Protein AF-A0A7X5VNB2-F1 (afdb_monomer_lite)

Structure (mmCIF, N/CA/C/O backbone):
data_AF-A0A7X5VNB2-F1
#
_entry.id   AF-A0A7X5VNB2-F1
#
loop_
_atom_site.group_PDB
_atom_site.id
_atom_site.type_symbol
_atom_site.label_atom_id
_atom_site.label_alt_id
_atom_site.label_comp_id
_atom_site.label_asym_id
_atom_site.label_entity_id
_atom_site.label_seq_id
_atom_site.pdbx_PDB_ins_code
_atom_site.Cartn_x
_atom_site.Cartn_y
_atom_site.Cartn_z
_atom_site.occupancy
_atom_site.B_iso_or_equiv
_atom_site.auth_seq_id
_atom_site.auth_comp_id
_atom_site.auth_asym_id
_atom_site.auth_atom_id
_atom_site.pdbx_PDB_model_num
ATOM 1 N N . ALA A 1 1 ? 12.049 -4.109 -25.760 1.00 76.75 1 ALA A N 1
ATOM 2 C CA . ALA A 1 1 ? 10.586 -4.071 -25.540 1.00 76.75 1 ALA A CA 1
ATOM 3 C C . ALA A 1 1 ? 10.118 -5.140 -24.548 1.00 76.75 1 ALA A C 1
ATOM 5 O O . ALA A 1 1 ? 9.565 -4.764 -23.527 1.00 76.75 1 ALA A O 1
ATOM 6 N N . LEU A 1 2 ? 10.386 -6.437 -24.775 1.00 88.94 2 LEU A N 1
ATOM 7 C CA . LEU A 1 2 ? 9.888 -7.530 -23.915 1.00 88.94 2 LEU A CA 1
ATOM 8 C C . LEU A 1 2 ? 10.229 -7.369 -22.418 1.00 88.94 2 LEU A C 1
ATOM 10 O O . LEU A 1 2 ? 9.348 -7.490 -21.578 1.00 88.94 2 LEU A O 1
ATOM 14 N N . LEU A 1 3 ? 11.481 -7.033 -22.090 1.00 88.44 3 LEU A N 1
ATOM 15 C CA . LEU A 1 3 ? 11.925 -6.839 -20.700 1.00 88.44 3 LEU A CA 1
ATOM 16 C C . LEU A 1 3 ? 11.187 -5.701 -19.984 1.00 88.44 3 LEU A C 1
ATOM 18 O O . LEU A 1 3 ? 10.827 -5.837 -18.822 1.00 88.44 3 LEU A O 1
ATOM 22 N N . VAL A 1 4 ? 10.920 -4.606 -20.697 1.00 87.19 4 VAL A N 1
ATOM 23 C CA . VAL A 1 4 ? 10.171 -3.461 -20.163 1.00 87.19 4 VAL A CA 1
ATOM 24 C C . VAL A 1 4 ? 8.723 -3.864 -19.889 1.00 87.19 4 VAL A C 1
ATOM 26 O O . VAL A 1 4 ? 8.211 -3.557 -18.823 1.00 87.19 4 VAL A O 1
ATOM 29 N N . GLY A 1 5 ? 8.092 -4.622 -20.791 1.00 88.69 5 GLY A N 1
ATOM 30 C CA . GLY A 1 5 ? 6.741 -5.149 -20.567 1.00 88.69 5 GLY A CA 1
ATOM 31 C C . GLY A 1 5 ? 6.657 -6.138 -19.398 1.00 88.69 5 GLY A C 1
ATOM 32 O O . GLY A 1 5 ? 5.685 -6.119 -18.651 1.00 88.69 5 GLY A O 1
ATOM 33 N N . LEU A 1 6 ? 7.684 -6.971 -19.194 1.00 89.69 6 LEU A N 1
ATOM 34 C CA . LEU A 1 6 ? 7.761 -7.861 -18.029 1.00 89.69 6 LEU A CA 1
ATOM 35 C C . LEU A 1 6 ? 7.920 -7.079 -16.722 1.00 89.69 6 LEU A C 1
ATOM 37 O O . LEU A 1 6 ? 7.250 -7.395 -15.739 1.00 89.69 6 LEU A O 1
ATOM 41 N N . ALA A 1 7 ? 8.783 -6.062 -16.712 1.00 89.75 7 ALA A N 1
ATOM 42 C CA . ALA A 1 7 ? 8.964 -5.191 -15.557 1.00 89.75 7 ALA A CA 1
ATOM 43 C C . ALA A 1 7 ? 7.677 -4.427 -15.219 1.00 89.75 7 ALA A C 1
ATOM 45 O O . ALA A 1 7 ? 7.280 -4.381 -14.056 1.00 89.75 7 ALA A O 1
ATOM 46 N N . ASP A 1 8 ? 6.991 -3.910 -16.238 1.00 88.94 8 ASP A N 1
ATOM 47 C CA . ASP A 1 8 ? 5.717 -3.215 -16.083 1.00 88.94 8 ASP A CA 1
ATOM 48 C C . ASP A 1 8 ? 4.614 -4.137 -15.555 1.00 88.94 8 ASP A C 1
ATOM 50 O O . ASP A 1 8 ? 3.928 -3.805 -14.593 1.00 88.94 8 ASP A O 1
ATOM 54 N N . GLY A 1 9 ? 4.501 -5.347 -16.111 1.00 89.50 9 GLY A N 1
ATOM 55 C CA . GLY A 1 9 ? 3.559 -6.353 -15.627 1.00 89.50 9 GLY A CA 1
ATOM 56 C C . GLY A 1 9 ? 3.829 -6.759 -14.176 1.00 89.50 9 GLY A C 1
ATOM 57 O O . GLY A 1 9 ? 2.891 -6.912 -13.395 1.00 89.50 9 GLY A O 1
ATOM 58 N N . ALA A 1 10 ? 5.098 -6.895 -13.782 1.00 90.88 10 ALA A N 1
ATOM 59 C CA . ALA A 1 10 ? 5.470 -7.159 -12.392 1.00 90.88 10 ALA A CA 1
ATOM 60 C C . ALA A 1 10 ? 5.100 -5.989 -11.466 1.00 90.88 10 ALA A C 1
ATOM 62 O O . ALA A 1 10 ? 4.576 -6.215 -10.376 1.00 90.88 10 ALA A O 1
ATOM 63 N N . TRP A 1 11 ? 5.322 -4.746 -11.905 1.00 90.12 11 TRP A N 1
ATOM 64 C CA . TRP A 1 11 ? 4.915 -3.559 -11.156 1.00 90.12 11 TRP A CA 1
ATOM 65 C C . TRP A 1 11 ? 3.388 -3.486 -11.005 1.00 90.12 11 TRP A C 1
ATOM 67 O O . TRP A 1 11 ? 2.886 -3.354 -9.892 1.00 90.12 11 TRP A O 1
ATOM 77 N N . ALA A 1 12 ? 2.628 -3.693 -12.081 1.00 89.94 12 ALA A N 1
ATOM 78 C CA . ALA A 1 12 ? 1.166 -3.689 -12.044 1.00 89.94 12 ALA A CA 1
ATOM 79 C C . ALA A 1 12 ? 0.587 -4.791 -11.136 1.00 89.94 12 ALA A C 1
ATOM 81 O O . ALA A 1 12 ? -0.376 -4.557 -10.402 1.00 89.94 12 ALA A O 1
ATOM 82 N N . ASN A 1 13 ? 1.190 -5.985 -11.143 1.00 92.62 13 ASN A N 1
ATOM 83 C CA . ASN A 1 13 ? 0.778 -7.088 -10.273 1.00 92.62 13 ASN A CA 1
ATOM 84 C C . ASN A 1 13 ? 1.120 -6.843 -8.799 1.00 92.62 13 ASN A C 1
ATOM 86 O O . ASN A 1 13 ? 0.402 -7.331 -7.929 1.00 92.62 13 ASN A O 1
ATOM 90 N N . SER A 1 14 ? 2.141 -6.036 -8.497 1.00 93.12 14 SER A N 1
ATOM 91 C CA . SER A 1 14 ? 2.536 -5.760 -7.111 1.00 93.12 14 SER A CA 1
ATOM 92 C C . SER A 1 14 ? 1.408 -5.120 -6.287 1.00 93.12 14 SER A C 1
ATOM 94 O O . SER A 1 14 ? 1.244 -5.446 -5.114 1.00 93.12 14 SER A O 1
ATOM 96 N N . ALA A 1 15 ? 0.553 -4.298 -6.907 1.00 93.25 15 ALA A N 1
ATOM 97 C CA . ALA A 1 15 ? -0.621 -3.720 -6.254 1.00 93.25 15 ALA A CA 1
ATOM 98 C C . ALA A 1 15 ? -1.676 -4.777 -5.878 1.00 93.25 15 ALA A C 1
ATOM 100 O O . ALA A 1 15 ? -2.305 -4.676 -4.823 1.00 93.25 15 ALA A O 1
ATOM 101 N N . ARG A 1 16 ? -1.859 -5.799 -6.725 1.00 95.12 16 ARG A N 1
ATOM 102 C CA . ARG A 1 16 ? -2.738 -6.943 -6.439 1.00 95.12 16 ARG A CA 1
ATOM 103 C C . ARG A 1 16 ? -2.174 -7.774 -5.291 1.00 95.12 16 ARG A C 1
ATOM 105 O O . ARG A 1 16 ? -2.902 -8.120 -4.364 1.00 95.12 16 ARG A O 1
ATOM 112 N N . ASP A 1 17 ? -0.876 -8.057 -5.337 1.00 96.19 17 ASP A N 1
ATOM 113 C CA . ASP A 1 17 ? -0.188 -8.828 -4.302 1.00 96.19 17 ASP A CA 1
ATOM 114 C C . ASP A 1 17 ? -0.209 -8.102 -2.952 1.00 96.19 17 ASP A C 1
ATOM 116 O O . ASP A 1 17 ? -0.436 -8.729 -1.916 1.00 96.19 17 ASP A O 1
ATOM 120 N N . ALA A 1 18 ? -0.037 -6.776 -2.956 1.00 96.50 18 ALA A N 1
ATOM 121 C CA . ALA A 1 18 ? -0.170 -5.941 -1.768 1.00 96.50 18 ALA A CA 1
ATOM 122 C C . ALA A 1 18 ? -1.568 -6.060 -1.156 1.00 96.50 18 ALA A C 1
ATOM 124 O O . ALA A 1 18 ? -1.683 -6.383 0.024 1.00 96.50 18 ALA A O 1
ATOM 125 N N . ALA A 1 19 ? -2.620 -5.853 -1.957 1.00 97.06 19 ALA A N 1
ATOM 126 C CA . ALA A 1 19 ? -4.003 -5.943 -1.493 1.00 97.06 19 ALA A CA 1
ATOM 127 C C . ALA A 1 19 ? -4.312 -7.325 -0.899 1.00 97.06 19 ALA A C 1
ATOM 129 O O . ALA A 1 19 ? -4.767 -7.419 0.237 1.00 97.06 19 ALA A O 1
ATOM 130 N N . ASN A 1 20 ? -3.938 -8.404 -1.595 1.00 97.44 20 ASN A N 1
ATOM 131 C CA . ASN A 1 20 ? -4.120 -9.773 -1.107 1.00 97.44 20 ASN A CA 1
ATOM 132 C C . ASN A 1 20 ? -3.436 -10.028 0.243 1.00 97.44 20 ASN A C 1
ATOM 134 O O . ASN A 1 20 ? -4.027 -10.659 1.120 1.00 97.44 20 ASN A O 1
ATOM 138 N N . ARG A 1 21 ? -2.204 -9.537 0.423 1.00 97.69 21 ARG A N 1
ATOM 139 C CA . ARG A 1 21 ? -1.466 -9.675 1.689 1.00 97.69 21 ARG A CA 1
ATOM 140 C C . ARG A 1 21 ? -2.112 -8.861 2.806 1.00 97.69 21 ARG A C 1
ATOM 142 O O . ARG A 1 21 ? -2.327 -9.399 3.885 1.00 97.69 21 ARG A O 1
ATOM 149 N N . ILE A 1 22 ? -2.494 -7.613 2.533 1.00 97.56 22 ILE A N 1
ATOM 150 C CA . ILE A 1 22 ? -3.208 -6.758 3.494 1.00 97.56 22 ILE A CA 1
ATOM 151 C C . ILE A 1 22 ? -4.514 -7.426 3.923 1.00 97.56 22 ILE A C 1
ATOM 153 O O . ILE A 1 22 ? -4.799 -7.528 5.114 1.00 97.56 22 ILE A O 1
ATOM 157 N N . HIS A 1 23 ? -5.299 -7.925 2.974 1.00 97.50 23 HIS A N 1
ATOM 158 C CA . HIS A 1 23 ? -6.540 -8.609 3.290 1.00 97.50 23 HIS A CA 1
ATOM 159 C C . HIS A 1 23 ? -6.295 -9.848 4.151 1.00 97.50 23 HIS A C 1
ATOM 161 O O . HIS A 1 23 ? -6.930 -9.999 5.191 1.00 97.50 23 HIS A O 1
ATOM 167 N N . ALA A 1 24 ? -5.336 -10.701 3.779 1.00 97.50 24 ALA A N 1
ATOM 168 C CA . ALA A 1 24 ? -4.976 -11.874 4.572 1.00 97.50 24 ALA A CA 1
ATOM 169 C C . ALA A 1 24 ? -4.553 -11.508 6.007 1.00 97.50 24 ALA A C 1
ATOM 171 O O . ALA A 1 24 ? -4.974 -12.170 6.955 1.00 97.50 24 ALA A O 1
ATOM 172 N N . ASP A 1 25 ? -3.790 -10.426 6.177 1.00 96.81 25 ASP A N 1
ATOM 173 C CA . ASP A 1 25 ? -3.296 -9.983 7.481 1.00 96.81 25 ASP A CA 1
ATOM 174 C C . ASP A 1 25 ? -4.402 -9.449 8.405 1.00 96.81 25 ASP A C 1
ATOM 176 O O . ASP A 1 25 ? -4.227 -9.468 9.629 1.00 96.81 25 ASP A O 1
ATOM 180 N N . TRP A 1 26 ? -5.517 -8.946 7.859 1.00 96.69 26 TRP A N 1
ATOM 181 C CA . TRP A 1 26 ? -6.512 -8.180 8.626 1.00 96.69 26 TRP A CA 1
ATOM 182 C C . TRP A 1 26 ? -7.947 -8.712 8.581 1.00 96.69 26 TRP A C 1
ATOM 184 O O . TRP A 1 26 ? -8.721 -8.373 9.477 1.00 96.69 26 TRP A O 1
ATOM 194 N N . ARG A 1 27 ? -8.306 -9.574 7.621 1.00 95.12 27 ARG A N 1
ATOM 195 C CA . ARG A 1 27 ? -9.683 -10.077 7.434 1.00 95.12 27 ARG A CA 1
ATOM 196 C C . ARG A 1 27 ? -10.282 -10.735 8.683 1.00 95.12 27 ARG A C 1
ATOM 198 O O . ARG A 1 27 ? -11.463 -10.560 8.954 1.00 95.12 27 ARG A O 1
ATOM 205 N N . ASP A 1 28 ? -9.458 -11.423 9.474 1.00 95.06 28 ASP A N 1
ATOM 206 C CA . ASP A 1 28 ? -9.900 -12.208 10.636 1.00 95.06 28 ASP A CA 1
ATOM 207 C C . ASP A 1 28 ? -9.768 -11.426 11.962 1.00 95.06 28 ASP A C 1
ATOM 209 O O . ASP A 1 28 ? -10.054 -11.947 13.037 1.00 95.06 28 ASP A O 1
ATOM 213 N N . LYS A 1 29 ? -9.330 -10.157 11.909 1.00 94.50 29 LYS A N 1
ATOM 214 C CA . LYS A 1 29 ? -9.058 -9.327 13.098 1.00 94.50 29 LYS A CA 1
ATOM 215 C C . LYS A 1 29 ? -10.222 -8.425 13.514 1.00 94.50 29 LYS A C 1
ATOM 217 O O . LYS A 1 29 ? -10.112 -7.740 14.527 1.00 94.50 29 LYS A O 1
ATOM 222 N N . GLY A 1 30 ? -11.314 -8.398 12.747 1.00 93.00 30 GLY A N 1
ATOM 223 C CA . GLY A 1 30 ? -12.514 -7.619 13.076 1.00 93.00 30 GLY A CA 1
ATOM 224 C C . GLY A 1 30 ? -12.314 -6.097 13.084 1.00 93.00 30 GLY A C 1
ATOM 225 O O . GLY A 1 30 ? -13.083 -5.390 13.727 1.00 93.00 30 GLY A O 1
ATOM 226 N N . VAL A 1 31 ? -11.287 -5.592 12.393 1.00 95.75 31 VAL A N 1
ATOM 227 C CA . VAL A 1 31 ? -10.978 -4.155 12.268 1.00 95.75 31 VAL A CA 1
ATOM 228 C C . VAL A 1 31 ? -11.213 -3.671 10.842 1.00 95.75 31 VAL A C 1
ATOM 230 O O . VAL A 1 31 ? -11.025 -4.430 9.888 1.00 95.75 31 VAL A O 1
ATOM 233 N N . GLN A 1 32 ? -11.589 -2.401 10.671 1.00 96.94 32 GLN A N 1
ATOM 234 C CA . GLN A 1 32 ? -11.691 -1.827 9.334 1.00 96.94 32 GLN A CA 1
ATOM 235 C C . GLN A 1 32 ? -10.294 -1.445 8.839 1.00 96.94 32 GLN A C 1
ATOM 237 O O . GLN A 1 32 ? -9.545 -0.733 9.509 1.00 96.94 32 GLN A O 1
ATOM 242 N N . VAL A 1 33 ? -9.964 -1.883 7.624 1.00 97.69 33 VAL A N 1
ATOM 243 C CA . VAL A 1 33 ? -8.802 -1.364 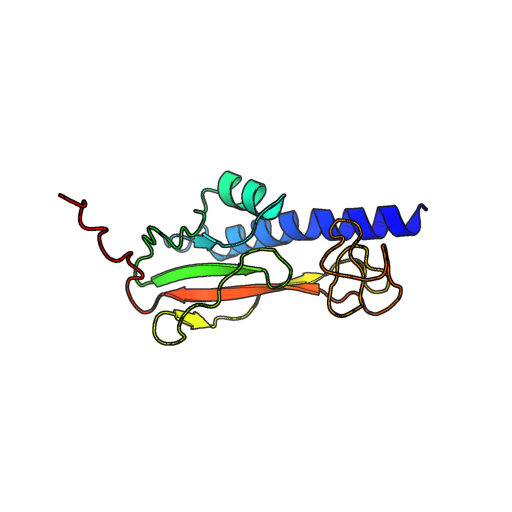6.901 1.00 97.69 33 VAL A CA 1
ATOM 244 C C . VAL A 1 33 ? -9.252 -0.206 6.021 1.00 97.69 33 VAL A C 1
ATOM 246 O O . VAL A 1 33 ? -10.172 -0.336 5.203 1.00 97.69 33 VAL A O 1
ATOM 249 N N . TRP A 1 34 ? -8.585 0.921 6.212 1.00 97.19 34 TRP A N 1
ATOM 250 C CA . TRP A 1 34 ? -8.654 2.119 5.401 1.00 97.19 34 TRP A CA 1
ATOM 251 C C . TRP A 1 34 ? -7.403 2.207 4.536 1.00 97.19 34 TRP A C 1
ATOM 253 O O . TRP A 1 34 ? -6.325 1.786 4.953 1.00 97.19 34 TRP A O 1
ATOM 263 N N . PHE A 1 35 ? -7.506 2.764 3.338 1.00 96.06 35 PHE A N 1
ATOM 264 C CA . PHE A 1 35 ? -6.340 2.891 2.468 1.00 96.06 35 PHE A CA 1
ATOM 265 C C . PHE A 1 35 ? -6.310 4.216 1.716 1.00 96.06 35 PHE A C 1
ATOM 267 O O . PHE A 1 35 ? -7.344 4.783 1.375 1.00 96.06 35 PHE A O 1
ATOM 274 N N . GLN A 1 36 ? -5.104 4.699 1.438 1.00 94.31 36 GLN A N 1
ATOM 275 C CA . GLN A 1 36 ? -4.859 5.731 0.435 1.00 94.31 36 GLN A CA 1
ATOM 276 C C . GLN A 1 36 ? -4.297 5.096 -0.839 1.00 94.31 36 GLN A C 1
ATOM 278 O O . GLN A 1 36 ? -3.872 3.943 -0.841 1.00 94.31 36 GLN A O 1
ATOM 283 N N . GLY A 1 37 ? -4.251 5.876 -1.914 1.00 88.12 37 GLY A N 1
ATOM 284 C CA . GLY A 1 37 ? -3.708 5.453 -3.197 1.00 88.12 37 GLY A CA 1
ATOM 285 C C . GLY A 1 37 ? -4.782 5.118 -4.224 1.00 88.12 37 GLY A C 1
ATOM 286 O O . GLY A 1 37 ? -5.932 4.827 -3.898 1.00 88.12 37 GLY A O 1
ATOM 287 N N . HIS A 1 38 ? -4.374 5.205 -5.484 1.00 85.69 38 HIS A N 1
ATOM 288 C CA . HIS A 1 38 ? -5.242 5.124 -6.653 1.00 85.69 38 HIS A CA 1
ATOM 289 C C . HIS A 1 38 ? -4.882 3.931 -7.558 1.00 85.69 38 HIS A C 1
ATOM 291 O O . HIS A 1 38 ? -4.118 3.040 -7.174 1.00 85.69 38 HIS A O 1
ATOM 297 N N . TRP A 1 39 ? -5.436 3.923 -8.775 1.00 85.06 39 TRP A N 1
ATOM 298 C CA . TRP A 1 39 ? -5.220 2.911 -9.818 1.00 85.06 39 TRP A CA 1
ATOM 299 C C . TRP A 1 39 ? -5.634 1.498 -9.377 1.00 85.06 39 TRP A C 1
ATOM 301 O O . TRP A 1 39 ? -6.644 1.333 -8.694 1.00 85.06 39 TRP A O 1
ATOM 311 N N . GLY A 1 40 ? -4.889 0.468 -9.795 1.00 87.94 40 GLY A N 1
ATOM 312 C CA . GLY A 1 40 ? -5.214 -0.930 -9.512 1.00 87.94 40 GLY A CA 1
ATOM 313 C C . GLY A 1 40 ? -5.304 -1.237 -8.018 1.00 87.94 40 GLY A C 1
ATOM 314 O O . GLY A 1 40 ? -6.190 -1.982 -7.616 1.00 87.94 40 GLY A O 1
ATOM 315 N N . PHE A 1 41 ? -4.463 -0.615 -7.182 1.00 93.81 41 PHE A N 1
ATOM 316 C CA . PHE A 1 41 ? -4.487 -0.839 -5.733 1.00 93.81 41 PHE A CA 1
ATOM 317 C C . PHE A 1 41 ? -5.851 -0.504 -5.121 1.00 93.81 41 PHE A C 1
ATOM 319 O O . PHE A 1 41 ? -6.392 -1.297 -4.353 1.00 93.81 41 PHE A O 1
ATOM 326 N N . GLN A 1 42 ? -6.442 0.627 -5.523 1.00 94.56 42 GLN A N 1
ATOM 327 C CA . GLN A 1 42 ? -7.776 1.017 -5.077 1.00 94.56 42 GLN A CA 1
ATOM 328 C C . GLN A 1 42 ? -8.820 -0.040 -5.454 1.00 94.56 42 GLN A C 1
ATOM 330 O O . GLN A 1 42 ? -9.632 -0.417 -4.614 1.00 94.56 42 GLN A O 1
ATOM 335 N N . TRP A 1 43 ? -8.784 -0.532 -6.694 1.00 94.88 43 TRP A N 1
ATOM 336 C CA . TRP A 1 43 ? -9.736 -1.535 -7.166 1.00 94.88 43 TRP A CA 1
ATOM 337 C C . TRP A 1 43 ? -9.666 -2.823 -6.329 1.00 94.88 43 TRP A C 1
ATOM 339 O O . TRP A 1 43 ? -10.691 -3.250 -5.803 1.00 94.88 43 TRP A O 1
ATOM 349 N N . TYR A 1 44 ? -8.466 -3.380 -6.115 1.00 96.69 44 TYR A N 1
ATOM 350 C CA . TYR A 1 44 ? -8.296 -4.624 -5.348 1.00 96.69 44 TYR A CA 1
ATOM 351 C C . TYR A 1 44 ? -8.676 -4.464 -3.869 1.00 96.69 44 TYR A C 1
ATOM 353 O O . TYR A 1 44 ? -9.323 -5.336 -3.295 1.00 96.69 44 TYR A O 1
ATOM 361 N N . MET A 1 45 ? -8.324 -3.334 -3.248 1.00 97.56 45 MET A N 1
ATOM 362 C CA . MET A 1 45 ? -8.686 -3.070 -1.853 1.00 97.56 45 MET A CA 1
ATOM 363 C C . MET A 1 45 ? -10.206 -2.950 -1.673 1.00 97.56 45 MET A C 1
ATOM 365 O O . MET A 1 45 ? -10.759 -3.489 -0.713 1.00 97.56 45 MET A O 1
ATOM 369 N N . GLN A 1 46 ? -10.897 -2.267 -2.594 1.00 96.69 46 GLN A N 1
ATOM 370 C CA . GLN A 1 46 ? -12.356 -2.125 -2.536 1.00 96.69 46 GLN A CA 1
ATOM 371 C C . GLN A 1 46 ? -13.080 -3.442 -2.821 1.00 96.69 46 GLN A C 1
ATOM 373 O O . GLN A 1 46 ? -14.070 -3.730 -2.151 1.00 96.69 46 GLN A O 1
ATOM 378 N N . GLU A 1 47 ? -12.582 -4.255 -3.758 1.00 97.31 47 GLU A N 1
ATOM 379 C CA . GLU A 1 47 ? -13.113 -5.600 -4.032 1.00 97.31 47 GLU A CA 1
ATOM 380 C C . GLU A 1 47 ? -13.100 -6.481 -2.769 1.00 97.31 47 GLU A C 1
ATOM 382 O O . GLU A 1 47 ? -14.031 -7.242 -2.520 1.00 97.31 47 GLU A O 1
ATOM 387 N N . GLN A 1 48 ? -12.089 -6.307 -1.916 1.00 96.88 48 GLN A N 1
ATOM 388 C CA . GLN A 1 48 ? -11.924 -7.021 -0.646 1.00 96.88 48 GLN A CA 1
ATOM 389 C C . GLN A 1 48 ? -12.668 -6.380 0.542 1.00 96.88 48 GLN A C 1
ATOM 391 O O . GLN A 1 48 ? -12.510 -6.815 1.685 1.00 96.88 48 GLN A O 1
ATOM 396 N N . GLY A 1 49 ? -13.485 -5.349 0.298 1.00 96.50 49 GLY A N 1
ATOM 397 C CA . GLY A 1 49 ? -14.297 -4.677 1.319 1.00 96.50 49 GLY A CA 1
ATOM 398 C C . GLY A 1 49 ? -13.548 -3.637 2.161 1.00 96.50 49 GLY A C 1
ATOM 399 O O . GLY A 1 49 ? -14.087 -3.126 3.149 1.00 96.50 49 GLY A O 1
ATOM 400 N N . HIS A 1 50 ? -12.313 -3.290 1.796 1.00 97.12 50 HIS A N 1
ATOM 401 C CA . HIS A 1 50 ? -11.571 -2.211 2.443 1.00 97.12 50 HIS A CA 1
ATOM 402 C C . HIS A 1 50 ? -12.051 -0.842 1.943 1.00 97.12 50 HIS A C 1
ATOM 404 O O . HIS A 1 50 ? -12.592 -0.707 0.843 1.00 97.12 50 HIS A O 1
ATOM 410 N N . ARG A 1 51 ? -11.890 0.199 2.768 1.00 96.31 51 ARG A N 1
ATOM 411 C CA . ARG A 1 51 ? -12.475 1.521 2.496 1.00 96.31 51 ARG A CA 1
ATOM 412 C C . ARG A 1 51 ? -11.414 2.542 2.094 1.00 96.31 51 ARG A C 1
ATOM 414 O O . ARG A 1 51 ? -10.385 2.628 2.763 1.00 96.31 51 ARG A O 1
ATOM 421 N N . PRO A 1 52 ? -11.648 3.352 1.050 1.00 94.62 52 PRO A N 1
ATOM 422 C CA . PRO A 1 52 ? -10.759 4.463 0.758 1.00 94.62 52 PRO A CA 1
ATOM 423 C C . PRO A 1 52 ? -10.808 5.471 1.910 1.00 94.62 52 PRO A C 1
ATOM 425 O O . PRO A 1 52 ? -11.869 5.764 2.465 1.00 94.62 52 PRO A O 1
ATOM 428 N N . PHE A 1 53 ? -9.650 5.998 2.278 1.00 93.00 53 PHE A N 1
ATOM 429 C CA . PHE A 1 53 ? -9.520 7.066 3.252 1.00 93.00 53 PHE A CA 1
ATOM 430 C C . PHE A 1 53 ? -9.838 8.402 2.577 1.00 93.00 53 PHE A C 1
ATOM 432 O O . PHE A 1 53 ? -9.037 8.921 1.796 1.00 93.00 53 PHE A O 1
ATOM 439 N N . ASP A 1 54 ? -11.006 8.965 2.884 1.00 88.62 54 ASP A N 1
ATOM 440 C CA . ASP A 1 54 ? -11.351 10.324 2.481 1.00 88.62 54 ASP A CA 1
ATOM 441 C C . ASP A 1 54 ? -10.822 11.318 3.518 1.00 88.62 54 ASP A C 1
ATOM 443 O O . ASP A 1 54 ? -11.234 11.316 4.674 1.00 88.62 54 ASP A O 1
ATOM 447 N N . ILE A 1 55 ? -9.906 12.195 3.113 1.00 81.25 55 ILE A N 1
ATOM 448 C CA . ILE A 1 55 ? -9.367 13.222 4.009 1.00 81.25 55 ILE A CA 1
ATOM 449 C C . ILE A 1 55 ? -10.362 14.352 4.307 1.00 81.25 55 ILE A C 1
ATOM 451 O O . ILE A 1 55 ? -10.193 15.081 5.285 1.00 81.25 55 ILE A O 1
ATOM 455 N N . ARG A 1 56 ? -11.376 14.541 3.459 1.00 82.62 56 ARG A N 1
ATOM 456 C CA . ARG A 1 56 ? -12.408 15.569 3.655 1.00 82.62 56 ARG A CA 1
ATOM 457 C C . ARG A 1 56 ? -13.448 15.118 4.667 1.00 82.62 56 ARG A C 1
ATOM 459 O O . ARG A 1 56 ? -13.960 15.953 5.408 1.00 82.62 56 ARG A O 1
ATOM 466 N N . ASP A 1 57 ? -13.699 13.818 4.721 1.00 85.62 57 ASP A N 1
ATOM 467 C CA . ASP A 1 57 ? -14.607 13.199 5.676 1.00 85.62 57 ASP A CA 1
ATOM 468 C C . ASP A 1 57 ? -14.023 11.892 6.242 1.00 85.62 57 ASP A C 1
ATOM 470 O O . ASP A 1 57 ? -14.512 10.799 5.945 1.00 85.62 57 ASP A O 1
ATOM 474 N N . PRO A 1 58 ? -12.935 11.960 7.034 1.00 85.88 58 PRO A N 1
ATOM 475 C CA . PRO A 1 58 ? -12.349 10.760 7.593 1.00 85.88 58 PRO A CA 1
ATOM 476 C C . PRO A 1 58 ? -13.287 10.190 8.653 1.00 85.88 58 PRO A C 1
ATOM 478 O O . PRO A 1 58 ? -13.825 10.909 9.499 1.00 85.88 58 PRO A O 1
ATOM 481 N N . GLN A 1 59 ? -13.489 8.877 8.585 1.00 91.75 59 GLN A N 1
ATOM 482 C CA . GLN A 1 59 ? -14.400 8.142 9.459 1.00 91.75 59 GLN A CA 1
ATOM 483 C C . GLN A 1 59 ? -13.692 6.987 10.186 1.00 91.75 59 GLN A C 1
ATOM 485 O O . GLN A 1 59 ? -14.309 5.967 10.496 1.00 91.75 59 GLN A O 1
ATOM 490 N N . VAL A 1 60 ? -12.402 7.167 10.485 1.00 94.06 60 VAL A N 1
ATOM 491 C CA . VAL A 1 60 ? -11.540 6.137 11.080 1.00 94.06 60 VAL A CA 1
ATOM 492 C C . VAL A 1 60 ? -11.736 6.086 12.59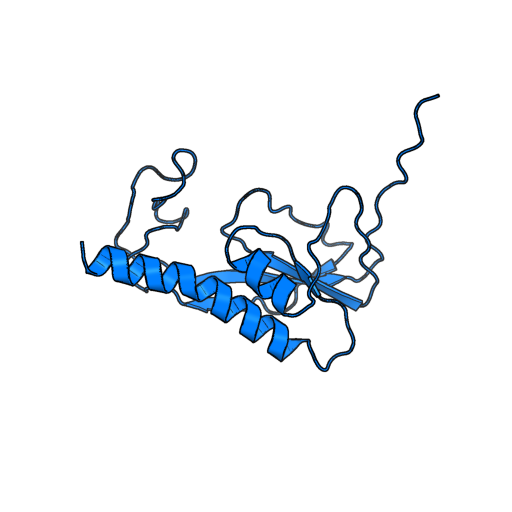1 1.00 94.06 60 VAL A C 1
ATOM 494 O O . VAL A 1 60 ? -11.686 7.117 13.272 1.00 94.06 60 VAL A O 1
ATOM 497 N N . SER A 1 61 ? -11.950 4.884 13.117 1.00 95.44 61 SER A N 1
ATOM 498 C CA . SER A 1 61 ? -12.098 4.643 14.553 1.00 95.44 61 SER A CA 1
ATOM 499 C C . SER A 1 61 ? -10.774 4.181 15.173 1.00 95.44 61 SER A C 1
ATOM 501 O O . SER A 1 61 ? -9.947 3.598 14.474 1.00 95.44 61 SER A O 1
ATOM 503 N N . PRO A 1 62 ? -10.543 4.404 16.480 1.00 95.50 62 PRO A N 1
ATOM 504 C CA . PRO A 1 62 ? -9.392 3.822 17.165 1.00 95.50 62 PRO A CA 1
ATOM 505 C C . PRO A 1 62 ? -9.337 2.304 16.975 1.00 95.50 62 PRO A C 1
ATOM 507 O O . PRO A 1 62 ? -10.360 1.628 17.060 1.00 95.50 62 PRO A O 1
ATOM 510 N N . GLY A 1 63 ? -8.144 1.772 16.727 1.00 95.44 63 GLY A N 1
ATOM 511 C CA . GLY A 1 63 ? -7.908 0.357 16.453 1.00 95.44 63 GLY A CA 1
ATOM 512 C C . GLY A 1 63 ? -8.005 -0.040 14.977 1.00 95.44 63 GLY A C 1
ATOM 513 O O . GLY A 1 63 ? -7.429 -1.072 14.620 1.00 95.44 63 GLY A O 1
ATOM 514 N N . ASP A 1 64 ? -8.643 0.777 14.131 1.00 97.00 64 ASP A N 1
ATOM 515 C CA . ASP A 1 64 ? -8.638 0.588 12.679 1.00 97.00 64 ASP A CA 1
ATOM 516 C C . ASP A 1 64 ? -7.218 0.713 12.109 1.00 97.00 64 ASP A C 1
ATOM 518 O O . ASP A 1 64 ? -6.313 1.302 12.711 1.00 97.00 64 ASP A O 1
ATOM 522 N N . VAL A 1 65 ? -7.031 0.167 10.910 1.00 97.31 65 VAL A N 1
ATOM 523 C CA . VAL A 1 65 ? -5.742 0.164 10.215 1.00 97.31 65 VAL A CA 1
ATOM 524 C C . VAL A 1 65 ? -5.801 1.092 9.019 1.00 97.31 65 VAL A C 1
ATOM 526 O O . VAL A 1 65 ? -6.784 1.083 8.285 1.00 97.31 65 VAL A O 1
ATOM 529 N N . LEU A 1 66 ? -4.740 1.862 8.790 1.00 96.31 66 LEU A N 1
ATOM 530 C CA . LEU A 1 66 ? -4.561 2.638 7.569 1.00 96.31 66 LEU A CA 1
ATOM 531 C C . LEU A 1 66 ? -3.364 2.129 6.775 1.00 96.31 66 LEU A C 1
ATOM 533 O O . LEU A 1 66 ? -2.291 1.925 7.336 1.00 96.31 66 LEU A O 1
ATOM 537 N N . VAL A 1 67 ? -3.529 1.987 5.463 1.00 96.75 67 VAL A N 1
ATOM 538 C CA . VAL A 1 67 ? -2.455 1.590 4.548 1.00 96.75 67 VAL A CA 1
ATOM 539 C C . VAL A 1 67 ? -2.185 2.692 3.528 1.00 96.75 67 VAL A C 1
ATOM 541 O O . VAL A 1 67 ? -3.095 3.145 2.833 1.00 96.75 67 VAL A O 1
ATOM 544 N N . LEU A 1 68 ? -0.934 3.143 3.445 1.00 94.44 68 LEU A N 1
ATOM 545 C CA . LEU A 1 68 ? -0.517 4.258 2.599 1.00 94.44 68 LEU A CA 1
ATOM 546 C C . LEU A 1 68 ? 0.621 3.814 1.663 1.00 94.44 68 LEU A C 1
ATOM 548 O O . LEU A 1 68 ? 1.727 3.564 2.150 1.00 94.44 68 LEU A O 1
ATOM 552 N N . PRO A 1 69 ? 0.401 3.732 0.340 1.00 92.00 69 PRO A N 1
ATOM 553 C CA . PRO A 1 69 ? 1.481 3.478 -0.609 1.00 92.00 69 PRO A CA 1
ATOM 554 C C . PRO A 1 69 ? 2.436 4.675 -0.673 1.00 92.00 69 PRO A C 1
ATOM 556 O O . PRO A 1 69 ? 1.996 5.826 -0.677 1.00 92.00 69 PRO A O 1
ATOM 559 N N . THR A 1 70 ? 3.743 4.422 -0.747 1.00 87.75 70 THR A N 1
ATOM 560 C CA . THR A 1 70 ? 4.750 5.491 -0.859 1.00 87.75 70 THR A CA 1
ATOM 561 C C . THR A 1 70 ? 4.915 5.997 -2.289 1.00 87.75 70 THR A C 1
ATOM 563 O O . THR A 1 70 ? 5.236 7.165 -2.485 1.00 87.75 70 THR A O 1
ATOM 566 N N . ASN A 1 71 ? 4.674 5.136 -3.280 1.00 81.56 71 ASN A N 1
ATOM 567 C CA . ASN A 1 71 ? 4.765 5.448 -4.705 1.00 81.56 71 ASN A CA 1
ATOM 568 C C . ASN A 1 71 ? 3.356 5.571 -5.310 1.00 81.56 71 ASN A C 1
ATOM 570 O O . ASN A 1 71 ? 2.847 4.684 -5.992 1.00 81.56 71 ASN A O 1
ATOM 574 N N . ASN A 1 72 ? 2.661 6.658 -4.978 1.00 81.00 72 ASN A N 1
ATOM 575 C CA . ASN A 1 72 ? 1.328 6.947 -5.505 1.00 81.00 72 ASN A CA 1
ATOM 576 C C . ASN A 1 72 ? 1.072 8.460 -5.498 1.00 81.00 72 ASN A C 1
ATOM 578 O O . ASN A 1 72 ? 1.817 9.233 -4.894 1.00 81.00 72 ASN A O 1
ATOM 582 N N . THR A 1 73 ? 0.010 8.899 -6.165 1.00 70.44 73 THR A N 1
ATOM 583 C CA . THR A 1 73 ? -0.353 10.319 -6.219 1.00 70.44 73 THR A CA 1
ATOM 584 C C . THR A 1 73 ? -1.308 10.685 -5.084 1.00 70.44 73 THR A C 1
ATOM 586 O O . THR A 1 73 ? -2.060 9.848 -4.592 1.00 70.44 73 THR A O 1
ATOM 589 N N . ASN A 1 74 ? -1.269 11.949 -4.645 1.00 71.69 74 ASN A N 1
ATOM 590 C CA . ASN A 1 74 ? -2.167 12.517 -3.627 1.00 71.69 74 ASN A CA 1
ATOM 591 C C . ASN A 1 74 ? -2.188 11.808 -2.257 1.00 71.69 74 ASN A C 1
ATOM 593 O O . ASN A 1 74 ? -3.095 12.051 -1.460 1.00 71.69 74 ASN A O 1
ATOM 597 N N . VAL A 1 75 ? -1.176 10.996 -1.939 1.00 78.69 75 VAL A N 1
ATOM 598 C CA . VAL A 1 75 ? -1.039 10.381 -0.614 1.00 78.69 75 VAL A CA 1
ATOM 599 C C . VAL A 1 75 ? -0.572 11.425 0.393 1.00 78.69 75 VAL A C 1
ATOM 601 O O . VAL A 1 75 ? 0.412 12.136 0.182 1.00 78.69 75 VAL A O 1
ATOM 604 N N . ARG A 1 76 ? -1.276 11.519 1.518 1.00 80.31 76 ARG A N 1
ATOM 605 C CA . ARG A 1 76 ? -0.965 12.435 2.614 1.00 80.31 76 ARG A CA 1
ATOM 606 C C . ARG A 1 76 ? -0.484 11.679 3.836 1.00 80.31 76 ARG A C 1
ATOM 608 O O . ARG A 1 76 ? -1.120 10.728 4.286 1.00 80.31 76 ARG A O 1
ATOM 615 N N . ARG A 1 77 ? 0.618 12.166 4.409 1.00 81.06 77 ARG A N 1
ATOM 616 C CA . ARG A 1 77 ? 1.101 11.713 5.714 1.00 81.06 77 ARG A CA 1
ATOM 617 C C . ARG A 1 77 ? 0.097 12.108 6.795 1.00 81.06 77 ARG A C 1
ATOM 619 O O . ARG A 1 77 ? -0.445 13.213 6.763 1.00 81.06 77 ARG A O 1
ATOM 626 N N . LEU A 1 78 ? -0.133 11.199 7.734 1.00 82.38 78 LEU A N 1
ATOM 627 C CA . LEU A 1 78 ? -0.948 11.453 8.917 1.00 82.38 78 LEU A CA 1
ATOM 628 C C . LEU A 1 78 ? -0.083 11.997 10.053 1.00 82.38 78 LEU A C 1
ATOM 630 O O . LEU A 1 78 ? 1.121 11.744 10.097 1.00 82.38 78 LEU A O 1
ATOM 634 N N . ASP A 1 79 ? -0.703 12.757 10.956 1.00 83.75 79 ASP A N 1
ATOM 635 C CA . ASP A 1 79 ? -0.052 13.198 12.190 1.00 83.75 79 ASP A CA 1
ATOM 636 C C . ASP A 1 79 ? 0.308 11.955 13.032 1.00 83.75 79 ASP A C 1
ATOM 638 O O . ASP A 1 79 ? -0.592 11.165 13.338 1.00 83.75 79 ASP A O 1
ATOM 642 N N . PRO A 1 80 ? 1.582 11.771 13.432 1.00 83.19 80 PRO A N 1
ATOM 643 C CA . PRO A 1 80 ? 2.009 10.651 14.275 1.00 83.19 80 PRO A CA 1
ATOM 644 C C . PRO A 1 80 ? 1.266 10.537 15.615 1.00 83.19 80 PRO A C 1
ATOM 646 O O . PRO A 1 80 ? 1.306 9.495 16.258 1.00 83.19 80 PRO A O 1
ATOM 649 N N . ARG A 1 81 ? 0.586 11.598 16.068 1.00 87.31 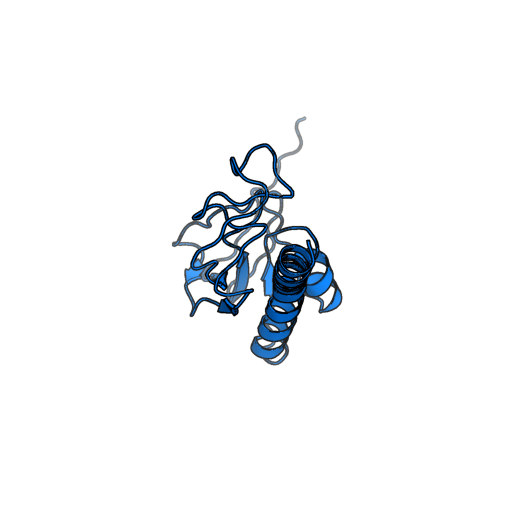81 ARG A N 1
ATOM 650 C CA . ARG A 1 81 ? -0.259 11.563 17.274 1.00 87.31 81 ARG A CA 1
ATOM 651 C C . ARG A 1 81 ? -1.581 10.825 17.065 1.00 87.31 81 ARG A C 1
ATOM 653 O O . ARG A 1 81 ? -2.192 10.397 18.040 1.00 87.31 81 ARG A O 1
ATOM 660 N N . LEU A 1 82 ? -2.045 10.726 15.819 1.00 88.38 82 LEU A N 1
ATOM 661 C CA . LEU A 1 82 ? -3.317 10.093 15.466 1.00 88.38 82 LEU A CA 1
ATOM 662 C C . LEU A 1 82 ? -3.162 8.601 15.175 1.00 88.38 82 LEU A C 1
ATOM 664 O O . LEU A 1 82 ? -4.127 7.850 15.326 1.00 88.38 82 LEU A O 1
ATOM 668 N N . ALA A 1 83 ? -1.974 8.177 14.744 1.00 92.19 83 ALA A N 1
ATOM 669 C CA . ALA A 1 83 ? -1.716 6.800 14.370 1.00 92.19 83 ALA A CA 1
ATOM 670 C C . ALA A 1 83 ? -0.258 6.397 14.620 1.00 92.19 83 ALA A C 1
ATOM 672 O O . ALA A 1 83 ? 0.659 7.176 14.360 1.00 92.19 83 ALA A O 1
ATOM 673 N N . SER A 1 84 ? -0.057 5.163 15.079 1.00 93.25 84 SER A N 1
ATOM 674 C CA . SER A 1 84 ? 1.259 4.553 15.265 1.00 93.25 84 SER A CA 1
ATOM 675 C C . SER A 1 84 ? 1.647 3.717 14.044 1.00 93.25 84 SER A C 1
ATOM 677 O O . SER A 1 84 ? 0.791 3.113 13.396 1.00 93.25 84 SER A O 1
ATOM 679 N N . GLU A 1 85 ? 2.934 3.689 13.698 1.00 93.69 85 GLU A N 1
ATOM 680 C CA . GLU A 1 85 ? 3.432 2.873 12.587 1.00 93.69 85 GLU A CA 1
ATOM 681 C C . GLU A 1 85 ? 3.598 1.411 13.021 1.00 93.69 85 GLU A C 1
ATOM 683 O O . GLU A 1 85 ? 4.221 1.106 14.039 1.00 93.69 85 GLU A O 1
ATOM 688 N N . LEU A 1 86 ? 3.011 0.504 12.242 1.00 94.81 86 LEU A N 1
ATOM 689 C CA . LEU A 1 86 ? 3.217 -0.938 12.329 1.00 94.81 86 LEU A CA 1
ATOM 690 C C . LEU A 1 86 ? 4.328 -1.361 11.359 1.00 94.81 86 LEU A C 1
ATOM 692 O O . LEU A 1 86 ? 4.875 -0.549 10.617 1.00 94.81 86 LEU A O 1
ATOM 696 N N . ALA A 1 87 ? 4.652 -2.656 11.333 1.00 94.69 87 ALA A N 1
ATOM 697 C CA . ALA A 1 87 ? 5.585 -3.181 10.344 1.00 94.69 87 ALA A CA 1
ATOM 698 C C . ALA A 1 87 ? 5.107 -2.820 8.918 1.00 94.69 87 ALA A C 1
ATOM 700 O O . ALA A 1 87 ? 3.967 -3.147 8.564 1.00 94.69 87 ALA A O 1
ATOM 701 N N . PRO A 1 88 ? 5.942 -2.143 8.108 1.00 94.81 88 PRO A N 1
ATOM 702 C CA . PRO A 1 88 ? 5.583 -1.796 6.745 1.00 94.81 88 PRO A CA 1
ATOM 703 C C . PRO A 1 88 ? 5.501 -3.053 5.882 1.00 94.81 88 PRO A C 1
ATOM 705 O O . PRO A 1 88 ? 6.131 -4.079 6.155 1.00 94.81 88 PRO A O 1
ATOM 708 N N . LEU A 1 89 ? 4.745 -2.942 4.798 1.00 95.25 89 LEU A N 1
ATOM 709 C CA . LEU A 1 89 ? 4.606 -3.987 3.804 1.00 95.25 89 LEU A CA 1
ATOM 710 C C . LEU A 1 89 ? 5.426 -3.620 2.567 1.00 95.25 89 LEU A C 1
ATOM 712 O O . LEU A 1 89 ? 5.096 -2.672 1.860 1.00 95.25 89 LEU A O 1
ATOM 716 N N . ASP A 1 90 ? 6.457 -4.411 2.287 1.00 93.88 90 ASP A N 1
ATOM 717 C CA . ASP A 1 90 ? 7.223 -4.326 1.045 1.00 93.88 90 ASP A CA 1
ATOM 718 C C . ASP A 1 90 ? 6.792 -5.447 0.087 1.00 93.88 90 ASP A C 1
ATOM 720 O O . ASP A 1 90 ? 6.763 -6.635 0.446 1.00 93.88 90 ASP A O 1
ATOM 724 N N . VAL A 1 91 ? 6.464 -5.076 -1.150 1.00 92.12 91 VAL A N 1
ATOM 725 C CA . VAL A 1 91 ? 6.123 -5.996 -2.239 1.00 92.12 91 VAL A CA 1
ATOM 726 C C . VAL A 1 91 ? 7.160 -5.862 -3.339 1.00 92.12 91 VAL A C 1
ATOM 728 O O . VAL A 1 91 ? 7.323 -4.805 -3.944 1.00 92.12 91 VAL A O 1
ATOM 731 N N . ARG A 1 92 ? 7.897 -6.944 -3.590 1.00 87.06 92 ARG A N 1
ATOM 732 C CA . ARG A 1 92 ? 8.936 -6.947 -4.619 1.00 87.06 92 ARG A CA 1
ATOM 733 C C . ARG A 1 92 ? 8.325 -6.729 -5.998 1.00 87.06 92 ARG A C 1
ATOM 735 O O . ARG A 1 92 ? 7.353 -7.385 -6.357 1.00 87.06 92 ARG A O 1
ATOM 742 N N . THR A 1 93 ? 8.963 -5.865 -6.774 1.00 85.50 93 THR A N 1
ATOM 743 C CA . THR A 1 93 ? 8.712 -5.725 -8.210 1.00 85.50 93 THR A CA 1
ATOM 744 C C . THR A 1 93 ? 9.856 -6.389 -8.987 1.00 85.50 93 THR A C 1
ATOM 746 O O . THR A 1 93 ? 10.476 -7.348 -8.510 1.00 85.50 93 THR A O 1
ATOM 749 N N . HIS A 1 94 ? 10.151 -5.919 -10.199 1.00 79.88 94 HIS A N 1
ATOM 750 C CA . HIS A 1 94 ? 11.225 -6.461 -11.014 1.00 79.88 94 HIS A CA 1
ATOM 751 C C . HIS A 1 94 ? 12.587 -5.874 -10.614 1.00 79.88 94 HIS A C 1
ATOM 753 O O . HIS A 1 94 ? 12.889 -4.724 -10.893 1.00 79.88 94 HIS A O 1
ATOM 759 N N . GLY A 1 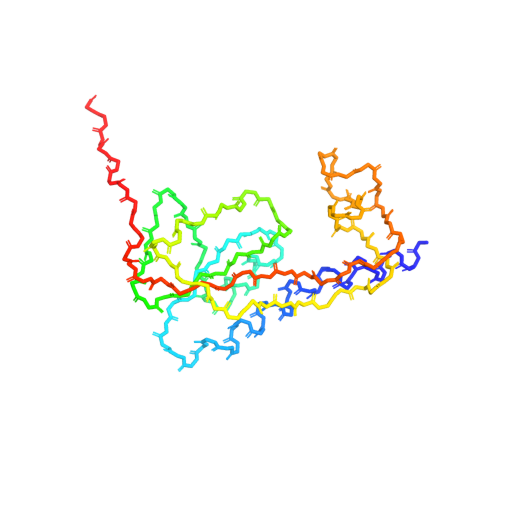95 ? 13.437 -6.674 -9.967 1.00 77.12 95 GLY A N 1
ATOM 760 C CA . GLY A 1 95 ? 14.560 -6.178 -9.155 1.00 77.12 95 GLY A CA 1
ATOM 761 C C . GLY A 1 95 ? 15.686 -5.381 -9.835 1.00 77.12 95 GLY A C 1
ATOM 762 O O . GLY A 1 95 ? 16.546 -4.882 -9.118 1.00 77.12 95 GLY A O 1
ATOM 763 N N . TRP A 1 96 ? 15.727 -5.255 -11.164 1.00 85.75 96 TRP A N 1
ATOM 764 C CA . TRP A 1 96 ? 16.813 -4.561 -11.882 1.00 85.75 96 TRP A CA 1
ATOM 765 C C . TRP A 1 96 ? 16.345 -3.653 -13.037 1.00 85.75 96 TRP A C 1
ATOM 767 O O . TRP A 1 96 ? 17.180 -3.068 -13.732 1.00 85.75 96 TRP A O 1
ATOM 777 N N . LEU A 1 97 ? 15.033 -3.521 -13.253 1.00 87.88 97 LEU A N 1
ATOM 778 C CA . LEU A 1 97 ? 14.445 -2.650 -14.274 1.00 87.88 97 LEU A CA 1
ATOM 779 C C . LEU A 1 97 ? 13.083 -2.148 -13.785 1.00 87.88 97 LEU A C 1
ATOM 781 O O . LEU A 1 97 ? 12.234 -2.952 -13.411 1.00 87.88 97 LEU A O 1
ATOM 785 N N . SER A 1 98 ? 12.880 -0.831 -13.812 1.00 87.12 98 SER A N 1
ATOM 786 C CA . SER A 1 98 ? 11.638 -0.179 -13.386 1.00 87.12 98 SER A CA 1
ATOM 787 C C . SER A 1 98 ? 11.000 0.632 -14.508 1.00 87.12 98 SER A C 1
ATOM 789 O O . SER A 1 98 ? 11.706 1.295 -15.270 1.00 87.12 98 SER A O 1
ATOM 791 N N . THR A 1 99 ? 9.668 0.616 -14.573 1.00 88.19 99 THR A N 1
ATOM 792 C CA . THR A 1 99 ? 8.848 1.503 -15.419 1.00 88.19 99 THR A CA 1
ATOM 793 C C . THR A 1 99 ? 8.152 2.604 -14.618 1.00 88.19 99 THR A C 1
ATOM 795 O O . THR A 1 99 ? 7.697 3.592 -15.195 1.00 88.19 99 THR A O 1
ATOM 798 N N . MET A 1 100 ? 8.098 2.463 -13.291 1.00 84.56 100 MET A N 1
ATOM 799 C CA . MET A 1 100 ? 7.488 3.424 -12.379 1.00 84.56 100 MET A CA 1
ATOM 800 C C . MET A 1 100 ? 8.160 3.343 -11.006 1.00 84.56 100 MET A C 1
ATOM 802 O O . MET A 1 100 ? 7.737 2.605 -10.121 1.00 84.56 100 MET A O 1
ATOM 806 N N . ASN A 1 101 ? 9.233 4.104 -10.832 1.00 83.75 101 ASN A N 1
ATOM 807 C CA . ASN A 1 101 ? 9.892 4.310 -9.549 1.00 83.75 101 ASN A CA 1
ATOM 808 C C . ASN A 1 101 ? 10.608 5.665 -9.599 1.00 83.75 101 ASN A C 1
ATOM 810 O O . ASN A 1 101 ? 11.543 5.868 -10.380 1.00 83.75 101 ASN A O 1
ATOM 814 N N . LEU A 1 102 ? 10.154 6.581 -8.746 1.00 77.62 102 LEU A N 1
ATOM 815 C CA . LEU A 1 102 ? 10.625 7.962 -8.716 1.00 77.62 102 LEU A CA 1
ATOM 816 C C . LEU A 1 102 ? 12.065 8.086 -8.200 1.00 77.62 102 LEU A C 1
ATOM 818 O O . LEU A 1 102 ? 12.797 8.949 -8.678 1.00 77.62 102 LEU A O 1
ATOM 822 N N . ASP A 1 103 ? 12.498 7.198 -7.301 1.00 78.62 103 ASP A N 1
ATOM 823 C CA . ASP A 1 103 ? 13.846 7.218 -6.717 1.00 78.62 103 ASP A CA 1
ATOM 824 C C . ASP A 1 103 ? 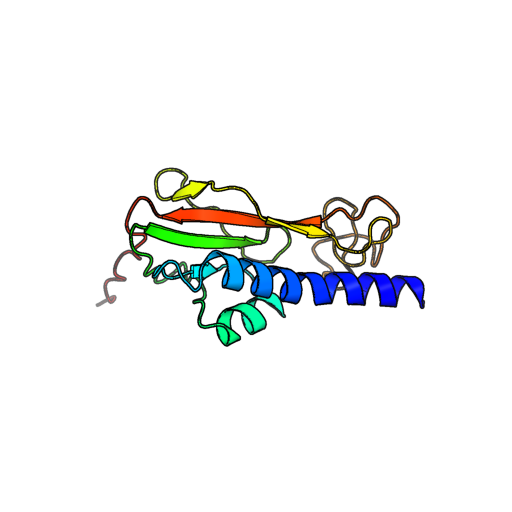14.928 6.913 -7.762 1.00 78.62 103 ASP A C 1
ATOM 826 O O . ASP A 1 103 ? 16.051 7.408 -7.670 1.00 78.62 103 ASP A O 1
ATOM 830 N N . VAL A 1 104 ? 14.585 6.121 -8.783 1.00 81.25 104 VAL A N 1
ATOM 831 C CA . VAL A 1 104 ? 15.474 5.794 -9.915 1.00 81.25 104 VAL A CA 1
ATOM 832 C C . VAL A 1 104 ? 15.134 6.580 -11.186 1.00 81.25 104 VAL A C 1
ATOM 834 O O . VAL A 1 104 ? 15.704 6.321 -12.245 1.00 81.25 104 VAL A O 1
ATOM 837 N N . GLY A 1 105 ? 14.210 7.543 -11.101 1.00 80.56 105 GLY A N 1
ATOM 838 C CA . GLY A 1 105 ? 13.852 8.427 -12.209 1.00 80.56 105 GLY A CA 1
ATOM 839 C C . GLY A 1 105 ? 13.067 7.766 -13.348 1.00 80.56 105 GLY A C 1
ATOM 840 O O . GLY A 1 105 ? 13.098 8.287 -14.463 1.00 80.56 105 GLY A O 1
ATOM 841 N N . ALA A 1 106 ? 12.363 6.658 -13.086 1.00 85.56 106 ALA A N 1
ATOM 842 C CA . ALA A 1 106 ? 11.491 5.978 -14.047 1.00 85.56 106 ALA A CA 1
ATOM 843 C C . ALA A 1 106 ? 10.015 6.360 -13.844 1.00 85.56 106 ALA A C 1
ATOM 845 O O . ALA A 1 106 ? 9.495 6.264 -12.732 1.00 85.56 106 ALA A O 1
ATOM 846 N N . GLY A 1 107 ? 9.318 6.747 -14.915 1.00 85.62 107 GLY A N 1
ATOM 847 C CA . GLY A 1 107 ? 7.927 7.195 -14.837 1.00 85.62 107 GLY A CA 1
ATOM 848 C C . GLY A 1 107 ? 7.168 7.122 -16.155 1.00 85.62 107 GLY A C 1
ATOM 849 O O . GLY A 1 107 ? 6.648 8.136 -16.610 1.00 85.62 107 GLY A O 1
ATOM 850 N N . CYS A 1 108 ? 7.032 5.925 -16.739 1.00 82.56 108 CYS A N 1
ATOM 851 C CA . CYS A 1 108 ? 6.262 5.679 -17.973 1.00 82.56 108 CYS A CA 1
ATOM 852 C C . CYS A 1 108 ? 4.881 6.361 -17.994 1.00 82.56 108 CYS A C 1
ATOM 854 O O . CYS A 1 108 ? 4.418 6.773 -19.054 1.00 82.56 108 CYS A O 1
ATOM 856 N N . TYR A 1 109 ? 4.228 6.480 -16.833 1.00 74.56 109 TYR A N 1
ATOM 857 C CA . TYR A 1 109 ? 2.866 7.007 -16.700 1.00 74.56 109 TYR A CA 1
ATOM 858 C C . TYR A 1 109 ? 2.785 8.426 -16.110 1.00 74.56 109 TYR A C 1
ATOM 860 O O . TYR A 1 109 ? 1.683 8.909 -15.854 1.00 74.56 109 TYR A O 1
ATOM 868 N N . SER A 1 110 ? 3.912 9.114 -15.883 1.00 67.25 110 SER A N 1
ATOM 869 C CA . SER A 1 110 ? 3.909 10.485 -15.354 1.00 67.25 110 SER A CA 1
ATOM 870 C C . SER A 1 110 ? 4.980 11.359 -16.001 1.00 67.25 110 SER A C 1
ATOM 872 O O . SER A 1 110 ? 6.169 11.215 -15.737 1.00 67.25 110 SER A O 1
ATOM 874 N N . HIS A 1 111 ? 4.533 12.358 -16.764 1.00 60.22 111 HIS A N 1
ATOM 875 C CA . HIS A 1 111 ? 5.385 13.426 -17.298 1.00 60.22 111 HIS A CA 1
ATOM 876 C C . HIS A 1 111 ? 5.874 14.404 -16.214 1.00 60.22 111 HIS A C 1
ATOM 878 O O . HIS A 1 111 ? 6.764 15.209 -16.472 1.00 60.22 111 HIS A O 1
ATOM 884 N N . LEU A 1 112 ? 5.282 14.359 -15.015 1.00 61.06 112 LEU A N 1
ATOM 885 C CA . LEU A 1 112 ? 5.614 15.250 -13.900 1.00 61.06 112 LEU A CA 1
ATOM 886 C C . LEU A 1 112 ? 6.679 14.668 -12.970 1.00 61.06 112 LEU A C 1
ATOM 888 O O . LEU A 1 112 ? 7.264 15.412 -12.189 1.00 61.06 112 LEU A O 1
ATOM 892 N N . SER A 1 113 ? 6.883 13.349 -12.989 1.00 60.69 113 SER A N 1
ATOM 893 C CA . SER A 1 113 ? 7.504 12.660 -11.852 1.00 60.69 113 SER A CA 1
ATOM 894 C C . SER A 1 113 ? 8.823 11.960 -12.180 1.00 60.69 113 SER A C 1
ATOM 896 O O . SER A 1 113 ? 9.546 11.623 -11.250 1.00 60.69 113 SER A O 1
ATOM 898 N N . ALA A 1 114 ? 9.194 11.782 -13.453 1.00 71.56 114 ALA A N 1
ATOM 899 C CA . ALA A 1 114 ? 10.485 11.186 -13.798 1.00 71.56 114 ALA A CA 1
ATOM 900 C C . ALA A 1 114 ? 10.958 11.553 -15.222 1.00 71.56 114 ALA A C 1
ATOM 902 O O . ALA A 1 114 ? 10.136 11.627 -16.135 1.00 71.56 114 ALA A O 1
ATOM 903 N N . PRO A 1 115 ? 12.271 11.771 -15.438 1.00 79.56 115 PRO A N 1
ATOM 904 C CA . PRO A 1 115 ? 12.816 12.170 -16.738 1.00 79.56 115 PRO A CA 1
ATOM 905 C C . PRO A 1 115 ? 12.917 11.016 -17.747 1.00 79.56 115 PRO A C 1
ATOM 907 O O . PRO A 1 115 ? 13.106 11.273 -18.936 1.00 79.56 115 PRO A O 1
ATOM 910 N N . LEU A 1 116 ? 12.822 9.758 -17.296 1.00 85.38 116 LEU A N 1
ATOM 911 C CA . LEU A 1 116 ? 12.951 8.574 -18.143 1.00 85.38 116 LEU A CA 1
ATOM 912 C C . LEU A 1 116 ? 11.664 7.737 -18.130 1.00 85.38 116 LEU A C 1
ATOM 914 O O . LEU A 1 116 ? 11.029 7.594 -17.083 1.00 85.38 116 LEU A O 1
ATOM 918 N N . PRO A 1 117 ? 11.299 7.100 -19.258 1.00 82.62 117 PRO A N 1
ATOM 919 C CA . PRO A 1 117 ? 10.198 6.142 -19.266 1.00 82.62 117 PRO A CA 1
ATOM 920 C C . PRO A 1 117 ? 10.537 4.910 -18.411 1.00 82.62 117 PRO A C 1
ATOM 922 O O . PRO A 1 117 ? 9.707 4.439 -17.645 1.00 82.62 117 PRO A O 1
ATOM 925 N N . PHE A 1 118 ? 11.772 4.414 -18.473 1.00 88.12 118 PHE A N 1
ATOM 926 C CA . PHE A 1 118 ? 12.238 3.274 -17.685 1.00 88.12 118 PHE A CA 1
ATOM 927 C C . PHE A 1 118 ? 13.692 3.471 -17.255 1.00 88.12 118 PHE A C 1
ATOM 929 O O . PHE A 1 118 ? 14.437 4.211 -17.898 1.00 88.12 118 PHE A O 1
ATOM 936 N N . ALA A 1 119 ? 14.106 2.775 -16.198 1.00 87.75 119 ALA A N 1
ATOM 937 C CA . ALA A 1 119 ? 15.475 2.811 -15.692 1.00 87.75 119 ALA A CA 1
ATOM 938 C C . ALA A 1 119 ? 15.960 1.412 -15.296 1.00 87.75 119 ALA A C 1
ATOM 940 O O . ALA A 1 119 ? 15.220 0.639 -14.685 1.00 87.75 119 ALA A O 1
ATOM 941 N N . PHE A 1 120 ? 17.214 1.100 -15.629 1.00 86.38 120 PHE A N 1
ATOM 942 C CA . PHE A 1 120 ? 17.919 -0.061 -15.086 1.00 86.38 120 PHE A CA 1
ATOM 943 C C . PHE A 1 120 ? 18.550 0.302 -13.742 1.00 86.38 120 PHE A C 1
ATOM 945 O O . PHE A 1 120 ? 19.077 1.399 -13.574 1.00 86.38 120 PHE A O 1
ATOM 952 N N . GLY A 1 121 ? 18.526 -0.630 -12.798 1.00 76.50 121 GLY A N 1
ATOM 953 C CA . GLY A 1 121 ? 18.993 -0.414 -11.430 1.00 76.50 121 GLY A CA 1
ATOM 954 C C . GLY A 1 121 ? 18.077 -1.107 -10.435 1.00 76.50 121 GLY A C 1
ATOM 955 O O . GLY A 1 121 ? 17.044 -1.646 -10.824 1.00 76.50 121 GLY A O 1
ATOM 956 N N . ALA A 1 122 ? 18.457 -1.122 -9.157 1.00 72.06 122 ALA A N 1
ATOM 957 C CA . ALA A 1 122 ? 17.662 -1.751 -8.108 1.00 72.06 122 ALA A CA 1
ATOM 958 C C . ALA A 1 122 ? 16.292 -1.059 -7.987 1.00 72.06 122 ALA A C 1
ATOM 960 O O . ALA A 1 122 ? 16.133 -0.111 -7.228 1.00 72.06 122 ALA A O 1
ATOM 961 N N . ALA A 1 123 ? 15.303 -1.547 -8.740 1.00 66.81 123 ALA A N 1
ATOM 962 C CA . ALA A 1 123 ? 13.947 -1.001 -8.810 1.00 66.81 123 ALA A CA 1
ATOM 963 C C . ALA A 1 123 ? 13.194 -1.090 -7.473 1.00 66.81 123 ALA A C 1
ATOM 965 O O . ALA A 1 123 ? 12.104 -0.538 -7.342 1.00 66.81 123 ALA A O 1
ATOM 966 N N . GLY A 1 124 ? 13.780 -1.774 -6.487 1.00 76.00 124 GLY A N 1
ATOM 967 C CA . GLY A 1 124 ? 13.275 -1.863 -5.129 1.00 76.00 124 GLY A CA 1
ATOM 968 C C . GLY A 1 124 ? 11.979 -2.660 -5.018 1.00 76.00 124 GLY A C 1
ATOM 969 O O . GLY A 1 124 ? 11.658 -3.521 -5.841 1.00 76.00 124 GLY A O 1
ATOM 970 N N . SER A 1 125 ? 11.255 -2.377 -3.945 1.00 86.06 125 SER A N 1
ATOM 971 C CA . SER A 1 125 ? 9.927 -2.910 -3.662 1.00 86.06 125 SER A CA 1
ATOM 972 C C . SER A 1 125 ? 8.936 -1.753 -3.644 1.00 86.06 125 SER A C 1
ATOM 974 O O . SER A 1 125 ? 9.290 -0.649 -3.232 1.00 86.06 125 SER A O 1
ATOM 976 N N . GLU A 1 126 ? 7.690 -2.016 -4.022 1.00 90.62 126 GLU A N 1
ATOM 977 C CA . GLU A 1 126 ? 6.587 -1.123 -3.683 1.00 90.62 126 GLU A CA 1
ATOM 978 C C . GLU A 1 126 ? 6.357 -1.199 -2.175 1.00 90.62 126 GLU A C 1
ATOM 980 O O . GLU A 1 126 ? 6.176 -2.288 -1.619 1.00 90.62 126 GLU A O 1
ATOM 985 N N . ARG A 1 127 ? 6.410 -0.044 -1.512 1.00 92.25 127 ARG A N 1
ATOM 986 C CA . ARG A 1 127 ? 6.317 0.057 -0.058 1.00 92.25 127 ARG A CA 1
ATOM 987 C C . ARG A 1 127 ? 4.981 0.647 0.362 1.00 92.25 127 ARG A C 1
ATOM 989 O O . ARG A 1 127 ? 4.529 1.670 -0.151 1.00 92.25 127 ARG A O 1
ATOM 996 N N . TYR A 1 128 ? 4.389 0.016 1.365 1.00 94.62 128 TYR A N 1
ATOM 997 C CA . TYR A 1 128 ? 3.137 0.416 1.980 1.00 94.62 128 TYR A CA 1
ATOM 998 C C . TYR A 1 128 ? 3.371 0.639 3.470 1.00 94.62 128 TYR A C 1
ATOM 1000 O O . TYR A 1 128 ? 3.742 -0.276 4.209 1.00 94.62 128 TYR A O 1
ATOM 1008 N N . ILE A 1 129 ? 3.158 1.872 3.916 1.00 95.06 129 ILE A N 1
ATOM 1009 C CA . ILE A 1 129 ? 3.170 2.217 5.335 1.00 95.06 129 ILE A CA 1
ATOM 1010 C C . ILE A 1 129 ? 1.865 1.700 5.933 1.00 95.06 129 ILE A C 1
ATOM 1012 O O . ILE A 1 129 ? 0.786 2.005 5.421 1.00 95.06 129 ILE A O 1
ATOM 1016 N N . VAL A 1 130 ? 1.967 0.929 7.011 1.00 96.44 130 VAL A N 1
ATOM 1017 C CA . VAL A 1 130 ? 0.816 0.399 7.741 1.00 96.44 130 VAL A CA 1
ATOM 1018 C C . VAL A 1 130 ? 0.748 1.116 9.077 1.00 96.44 130 VAL A C 1
ATOM 1020 O O . VAL A 1 130 ? 1.716 1.118 9.829 1.00 96.44 130 VAL A O 1
ATOM 1023 N N . LEU A 1 131 ? -0.388 1.733 9.370 1.00 96.00 131 LEU A N 1
ATOM 1024 C CA . LEU A 1 131 ? -0.605 2.500 10.587 1.00 96.00 131 LEU A CA 1
ATOM 1025 C C . LEU A 1 131 ? -1.784 1.927 11.368 1.00 96.00 131 LEU A C 1
ATOM 1027 O O . LEU A 1 131 ? -2.771 1.496 10.774 1.00 96.00 131 LEU A O 1
ATOM 1031 N N . ARG A 1 132 ? -1.717 1.979 12.695 1.00 96.31 132 ARG A N 1
ATOM 1032 C CA . ARG A 1 132 ? -2.859 1.737 13.579 1.00 96.31 132 ARG A CA 1
ATOM 1033 C C . ARG A 1 132 ? -3.381 3.071 14.089 1.00 96.31 132 ARG A C 1
ATOM 1035 O O . ARG A 1 132 ? -2.612 3.857 14.630 1.00 96.31 132 ARG A O 1
ATOM 1042 N N . ALA A 1 133 ? -4.675 3.327 13.930 1.00 95.62 133 ALA A N 1
ATOM 1043 C CA . ALA A 1 133 ? -5.304 4.515 14.490 1.00 95.62 133 ALA A CA 1
ATOM 1044 C C . ALA A 1 133 ? -5.332 4.419 16.022 1.00 95.62 133 ALA A C 1
ATOM 1046 O O . ALA A 1 133 ? -5.939 3.506 16.580 1.00 95.62 133 ALA A O 1
ATOM 1047 N N . GLU A 1 134 ? -4.702 5.371 16.700 1.00 93.62 134 GLU A N 1
ATOM 1048 C CA . GLU A 1 134 ? -4.713 5.468 18.167 1.00 93.62 134 GLU A CA 1
ATOM 1049 C C . GLU A 1 134 ? -5.861 6.360 18.651 1.00 93.62 134 GLU A C 1
ATOM 1051 O O . GLU A 1 134 ? -6.404 6.189 19.740 1.00 93.62 134 GLU A O 1
ATOM 1056 N N . GLN A 1 135 ? -6.257 7.316 17.812 1.00 90.62 135 GLN A N 1
ATOM 1057 C CA . GLN A 1 135 ? -7.325 8.268 18.077 1.00 90.62 135 GLN A CA 1
ATOM 1058 C C . GLN A 1 135 ? -8.334 8.258 16.927 1.00 90.62 135 GLN A C 1
ATOM 1060 O O . GLN A 1 135 ? -7.981 7.902 15.799 1.00 90.62 135 GLN A O 1
ATOM 1065 N N . PRO A 1 136 ? -9.595 8.655 17.174 1.00 91.31 136 PRO A N 1
ATOM 1066 C CA . PRO A 1 136 ? -10.551 8.811 16.091 1.00 91.31 136 PRO A CA 1
ATOM 1067 C C . PRO A 1 136 ? -10.061 9.895 15.125 1.00 91.31 136 PRO A C 1
ATOM 1069 O O . PRO A 1 136 ? -9.798 11.027 15.530 1.00 91.31 136 PRO A O 1
ATOM 1072 N N . ILE A 1 137 ? -9.983 9.565 13.837 1.00 89.88 137 ILE A N 1
ATOM 1073 C CA . ILE A 1 137 ? -9.654 10.531 12.786 1.00 89.88 137 ILE A CA 1
ATOM 1074 C C . ILE A 1 137 ? -10.980 10.950 12.161 1.00 89.88 137 ILE A C 1
ATOM 1076 O O . ILE A 1 137 ? -11.565 10.199 11.381 1.00 89.88 137 ILE A O 1
ATOM 1080 N N . ARG A 1 138 ? -11.475 12.128 12.560 1.00 85.69 138 ARG A N 1
ATOM 1081 C CA . ARG A 1 138 ? -12.754 12.693 12.104 1.00 85.69 138 ARG A CA 1
ATOM 1082 C C . ARG A 1 138 ? -12.548 14.007 11.365 1.00 85.69 138 ARG A C 1
ATOM 1084 O O . ARG A 1 138 ? -11.713 14.825 11.755 1.00 85.69 138 ARG A O 1
ATOM 1091 N N . GLY A 1 139 ? -13.333 14.212 10.309 1.00 69.19 139 GLY A N 1
ATOM 1092 C CA . GLY A 1 139 ? -13.405 15.493 9.620 1.00 69.19 139 GLY A CA 1
ATOM 1093 C C . GLY A 1 139 ? -13.963 16.558 10.553 1.00 69.19 139 GLY A C 1
ATOM 1094 O O . GLY A 1 139 ? -14.831 16.291 11.386 1.00 69.19 139 GLY A O 1
ATOM 1095 N N . ARG A 1 140 ? -13.477 17.793 10.428 1.00 55.59 140 ARG A N 1
ATOM 1096 C CA . ARG A 1 140 ? -14.144 18.923 11.077 1.00 55.59 140 ARG A CA 1
ATOM 1097 C C . ARG A 1 140 ? -15.496 19.095 10.369 1.00 55.59 140 ARG A C 1
ATOM 1099 O O . ARG A 1 140 ? -15.481 19.191 9.144 1.00 55.59 140 ARG A O 1
ATOM 1106 N N . PRO A 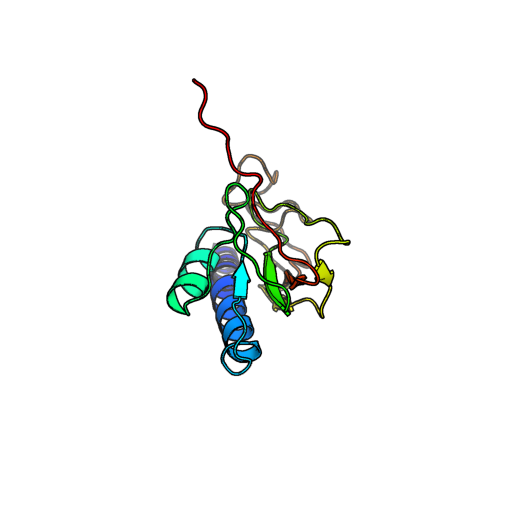1 141 ? -16.643 19.143 11.072 1.00 49.66 141 PRO A N 1
ATOM 1107 C CA . PRO A 1 141 ? -17.923 19.341 10.404 1.00 49.66 141 PRO A CA 1
ATOM 1108 C C . PRO A 1 141 ? -17.865 20.648 9.612 1.00 49.66 141 PRO A C 1
ATOM 1110 O O . PRO A 1 141 ? -17.609 21.718 10.177 1.00 49.66 141 PRO A O 1
ATOM 1113 N N . VAL A 1 142 ? -18.059 20.555 8.296 1.00 53.88 142 VAL A N 1
ATOM 1114 C CA . VAL A 1 142 ? -18.194 21.726 7.432 1.00 53.88 142 VAL A CA 1
ATOM 1115 C C . VAL A 1 142 ? -19.483 22.417 7.868 1.00 53.88 142 VAL A C 1
ATOM 1117 O O . VAL A 1 142 ? -20.576 21.905 7.638 1.00 53.88 142 VAL A O 1
ATOM 1120 N N . ARG A 1 143 ? -19.376 23.553 8.572 1.00 44.06 143 ARG A N 1
ATOM 1121 C CA . ARG A 1 143 ? -20.556 24.381 8.847 1.00 44.06 143 ARG A CA 1
ATOM 1122 C C . ARG A 1 143 ? -21.117 24.833 7.495 1.00 44.06 143 ARG A C 1
ATOM 1124 O O . ARG A 1 143 ? -20.341 25.393 6.719 1.00 44.06 143 ARG A O 1
ATOM 1131 N N . PRO A 1 144 ? -22.413 24.634 7.204 1.00 44.22 144 PRO A N 1
ATOM 1132 C CA . PRO A 1 144 ? -23.001 25.209 6.006 1.00 44.22 144 PRO A CA 1
ATOM 1133 C C . PRO A 1 144 ? -22.861 26.733 6.085 1.00 44.22 144 PRO A C 1
ATOM 1135 O O . PRO A 1 144 ? -23.182 27.346 7.109 1.00 44.22 144 PRO A O 1
ATOM 1138 N N . SER A 1 145 ? -22.319 27.335 5.027 1.00 56.78 145 SER A N 1
ATOM 1139 C CA . SER A 1 145 ? -22.374 28.781 4.824 1.00 56.78 145 SER A CA 1
ATOM 1140 C C . SER A 1 145 ? -23.843 29.191 4.746 1.00 56.78 145 SER A C 1
ATOM 1142 O O . SER A 1 145 ? -24.597 28.598 3.974 1.00 56.78 145 SER A O 1
ATOM 1144 N N . ARG A 1 146 ? -24.236 30.138 5.604 1.00 54.47 146 ARG A N 1
ATOM 1145 C CA . ARG A 1 146 ? -25.554 30.782 5.565 1.00 54.47 146 ARG A CA 1
ATOM 1146 C C . ARG A 1 146 ? -25.749 31.559 4.272 1.00 54.47 146 ARG A C 1
ATOM 1148 O O . ARG A 1 146 ? -24.735 32.104 3.782 1.00 54.47 146 ARG A O 1
#

pLDDT: mean 86.72, std 11.54, range [44.06, 97.69]

Secondary structure (DSSP, 8-state):
-HHHHHHHHHHHHHHHHHHHHHHHHHTTTT--EEE---HHHHHHHHHTT-EE--SSS-EEPTT-EEEEESSSSS--PPPTTTEEE---EEEE--TTEESEEGGGTEETT-TTT-SBS-EES---EEEEEEEEESS-EEPPP-PPP-

Sequence (146 aa):
ALLVGLADGAWANSARDAANRIHADWRDKGVQVWFQGHWGFQWYMQEQGHRPFDIRDPQVSPGDVLVLPTNNTNVRRLDPRLASELAPLDVRTHGWLSTMNLDVGAGCYSHLSAPLPFAFGAAGSERYIVLRAEQPIRGRPVRPSR

Foldseek 3Di:
DVVQVQLVVLVLCLLLVVLVVVCVVPVVVPAAEEEEADDPNVVSNVVSVHHYADLQFGFHAAQHKYKYWPQHPPTDDDDCVFKPWDDKDWGDTDQFKHQGDQVQQHDLPDPPRHPHRMGTGGSGTGIMTMIGGRHGNGHDPDDDDD

Radius of gyration: 16.8 Å; chains: 1; bounding box: 44×43×44 Å